Protein AF-K1TPD3-F1 (afdb_monomer_lite)

Sequence (96 aa):
MTYTFLIQNLGNTAADAATGVVITDTFNPVLENLTVNFNGTAWAEGTNYTYDTTTGLFTGTAGGITVPAATYTQDPVTGAWGINPGVSTLMISGTV

Radius of gyration: 16.5 Å; chains: 1; bounding box: 47×19×42 Å

Foldseek 3Di:
DKDKDKDWAQAQAKCALVVFDKDKDADVVAFADKWKDKQNHTDDDPGQWHADSVGRIIIGGTRSDIWHAWDWDADPPPRDIDIGITIMMMMMDGHD

Structure (mmCIF, N/CA/C/O backbone):
data_AF-K1TPD3-F1
#
_entry.id   AF-K1TPD3-F1
#
loop_
_atom_site.group_PDB
_atom_site.id
_atom_site.type_symbol
_atom_site.label_atom_id
_atom_site.label_alt_id
_atom_site.label_comp_id
_atom_site.label_asym_id
_atom_site.label_entity_id
_atom_site.label_seq_id
_atom_site.pdbx_PDB_ins_code
_atom_site.Cartn_x
_atom_site.Cartn_y
_atom_site.Cartn_z
_atom_site.occupancy
_atom_site.B_iso_or_equiv
_atom_site.auth_seq_id
_atom_site.auth_comp_id
_atom_site.auth_asym_id
_atom_site.auth_atom_id
_atom_site.pdbx_PDB_model_num
ATOM 1 N N . MET A 1 1 ? 0.622 1.907 18.024 1.00 94.38 1 MET A N 1
ATOM 2 C CA . MET A 1 1 ? 1.329 0.893 17.221 1.00 94.38 1 MET A CA 1
ATOM 3 C C . MET A 1 1 ? 1.279 1.310 15.764 1.00 94.38 1 MET A C 1
ATOM 5 O O . MET A 1 1 ? 0.288 1.911 15.368 1.00 94.38 1 MET A O 1
ATOM 9 N N . THR A 1 2 ? 2.320 1.005 14.993 1.00 96.00 2 THR A N 1
ATOM 10 C CA . THR A 1 2 ? 2.375 1.302 13.557 1.00 96.00 2 THR A CA 1
ATOM 11 C C . THR A 1 2 ? 2.911 0.088 12.813 1.00 96.00 2 THR A C 1
ATOM 13 O O . THR A 1 2 ? 3.966 -0.435 13.164 1.00 96.00 2 THR A O 1
ATOM 16 N N . TYR A 1 3 ? 2.181 -0.329 11.786 1.00 96.19 3 TYR A N 1
ATOM 17 C CA . TYR A 1 3 ? 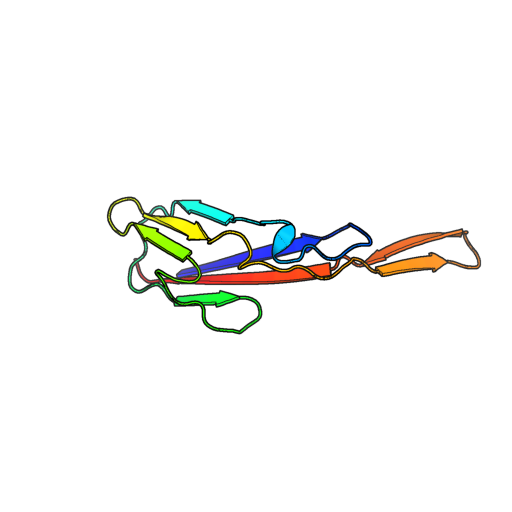2.517 -1.405 10.867 1.00 96.19 3 TYR A CA 1
ATOM 18 C C . TYR A 1 3 ? 2.862 -0.795 9.513 1.00 96.19 3 TYR A C 1
ATOM 20 O O . TYR A 1 3 ? 2.102 0.015 8.982 1.00 96.19 3 TYR A O 1
ATOM 28 N N . THR A 1 4 ? 4.005 -1.189 8.955 1.00 97.25 4 THR A N 1
ATOM 29 C CA . THR A 1 4 ? 4.471 -0.715 7.649 1.00 97.25 4 THR A CA 1
ATOM 30 C C . THR A 1 4 ? 4.584 -1.896 6.703 1.00 97.25 4 THR A C 1
ATOM 32 O O . THR A 1 4 ? 5.426 -2.772 6.890 1.00 97.25 4 THR A O 1
ATOM 35 N N . PHE A 1 5 ? 3.768 -1.886 5.657 1.00 97.50 5 PHE A N 1
ATOM 36 C CA . PHE A 1 5 ? 3.835 -2.836 4.560 1.00 97.50 5 PHE A CA 1
ATOM 37 C C . PHE A 1 5 ? 4.673 -2.225 3.443 1.00 97.50 5 PHE A C 1
ATOM 39 O O . PHE A 1 5 ? 4.313 -1.193 2.869 1.00 97.50 5 PHE A O 1
ATOM 46 N N . LEU A 1 6 ? 5.800 -2.866 3.142 1.00 98.00 6 LEU A N 1
ATOM 47 C CA . LEU A 1 6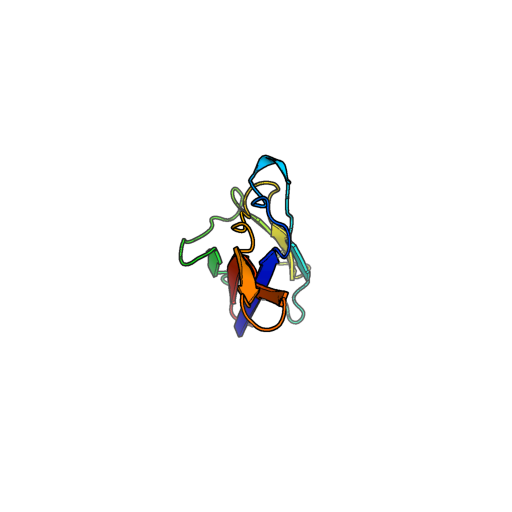 ? 6.607 -2.565 1.969 1.00 98.00 6 LEU A CA 1
ATOM 48 C C . LEU A 1 6 ? 6.152 -3.471 0.826 1.00 98.00 6 LEU A C 1
ATOM 50 O O . LEU A 1 6 ? 6.261 -4.691 0.919 1.00 98.00 6 LEU A O 1
ATOM 54 N N . ILE A 1 7 ? 5.656 -2.874 -0.250 1.00 97.88 7 ILE A N 1
ATOM 55 C CA . ILE A 1 7 ? 5.120 -3.600 -1.398 1.00 97.88 7 ILE A CA 1
ATOM 56 C C . ILE A 1 7 ? 6.102 -3.419 -2.547 1.00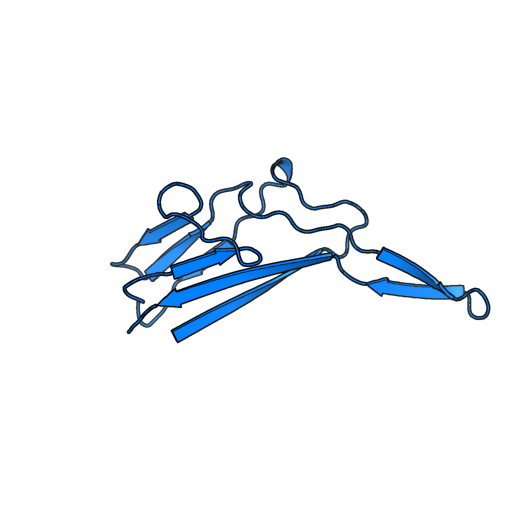 97.88 7 ILE A C 1
ATOM 58 O O . ILE A 1 7 ? 6.373 -2.289 -2.959 1.00 97.88 7 ILE A O 1
ATOM 62 N N . GLN A 1 8 ? 6.651 -4.526 -3.046 1.00 98.06 8 GLN A N 1
ATOM 63 C CA . GLN A 1 8 ? 7.653 -4.515 -4.107 1.00 98.06 8 GLN A CA 1
ATOM 64 C C . GLN A 1 8 ? 7.103 -5.153 -5.377 1.00 98.06 8 GLN A C 1
ATOM 66 O O . GLN A 1 8 ? 6.600 -6.274 -5.356 1.00 98.06 8 GLN A O 1
ATOM 71 N N . ASN A 1 9 ? 7.252 -4.450 -6.493 1.00 98.00 9 ASN A N 1
ATOM 72 C CA . ASN A 1 9 ? 6.993 -4.975 -7.821 1.00 98.00 9 ASN A CA 1
ATOM 73 C C . ASN A 1 9 ? 8.328 -5.249 -8.512 1.00 98.00 9 ASN A C 1
ATOM 75 O O . ASN A 1 9 ? 9.110 -4.330 -8.762 1.00 98.00 9 ASN A O 1
ATOM 79 N N . LEU A 1 10 ? 8.581 -6.522 -8.806 1.00 97.44 10 LEU A N 1
ATOM 80 C CA . LEU A 1 10 ? 9.767 -6.972 -9.531 1.00 97.44 10 LEU A CA 1
ATOM 81 C C . LEU A 1 10 ? 9.520 -7.103 -11.038 1.00 97.44 10 LEU A C 1
ATOM 83 O O . LEU A 1 10 ? 10.426 -7.539 -11.739 1.00 97.44 10 LEU A O 1
ATOM 87 N N . GLY A 1 11 ? 8.317 -6.791 -11.527 1.00 96.81 11 GLY A N 1
ATOM 88 C CA . GLY A 1 11 ? 7.962 -6.814 -12.942 1.00 96.81 11 GLY A CA 1
ATOM 89 C C . GLY A 1 11 ? 8.294 -5.503 -13.656 1.00 96.81 11 GLY A C 1
ATOM 90 O O . GLY A 1 11 ? 8.331 -4.431 -13.056 1.00 96.81 11 GLY A O 1
ATOM 91 N N . ASN A 1 12 ? 8.486 -5.581 -14.972 1.00 96.44 12 ASN A N 1
ATOM 92 C CA . ASN A 1 12 ? 8.776 -4.427 -15.833 1.00 96.44 12 ASN A CA 1
ATOM 93 C C . ASN A 1 12 ? 7.546 -3.570 -16.176 1.00 96.44 12 ASN A C 1
ATOM 95 O O . ASN A 1 12 ? 7.672 -2.558 -16.859 1.00 96.44 12 ASN A O 1
ATOM 99 N N . THR A 1 13 ? 6.367 -3.978 -15.716 1.00 97.75 13 THR A N 1
ATOM 100 C CA . THR A 1 13 ? 5.105 -3.255 -15.872 1.00 97.75 13 THR A CA 1
ATOM 101 C C . THR A 1 13 ? 4.612 -2.863 -14.487 1.00 97.75 13 THR A C 1
ATOM 103 O O . THR A 1 13 ? 4.755 -3.641 -13.543 1.00 97.75 13 THR A O 1
ATOM 106 N N . ALA A 1 14 ? 4.075 -1.652 -14.344 1.00 98.25 14 ALA A N 1
ATOM 107 C CA . ALA A 1 14 ? 3.517 -1.203 -13.076 1.00 98.25 14 ALA A CA 1
ATOM 108 C C . ALA A 1 14 ? 2.296 -2.054 -12.695 1.00 98.25 14 ALA A C 1
ATOM 110 O O . ALA A 1 14 ? 1.501 -2.415 -13.561 1.00 98.25 14 ALA A O 1
ATOM 111 N N . ALA A 1 15 ? 2.135 -2.332 -11.403 1.00 98.06 15 ALA A N 1
ATOM 112 C CA . ALA A 1 15 ? 0.868 -2.810 -10.871 1.00 98.06 15 ALA A CA 1
ATOM 113 C C . ALA A 1 15 ? -0.040 -1.588 -10.716 1.00 98.06 15 ALA A C 1
ATOM 115 O O . ALA A 1 15 ? 0.159 -0.772 -9.818 1.00 98.06 15 ALA A O 1
ATOM 116 N N . ASP A 1 16 ? -0.974 -1.415 -11.637 1.00 97.81 16 ASP A N 1
ATOM 117 C CA . ASP A 1 16 ? -1.919 -0.303 -11.648 1.00 97.81 16 ASP A CA 1
ATOM 118 C C . ASP A 1 16 ? -3.249 -0.680 -10.973 1.00 97.81 16 ASP A C 1
ATOM 120 O O . ASP A 1 16 ? -3.418 -1.776 -10.434 1.00 97.81 16 ASP A O 1
ATOM 124 N N . ALA A 1 17 ? -4.225 0.231 -11.009 1.00 96.69 17 ALA A N 1
ATOM 125 C CA . ALA A 1 17 ? -5.528 -0.014 -10.402 1.00 96.69 17 ALA A CA 1
ATOM 126 C C . ALA A 1 17 ? -6.252 -1.238 -11.004 1.00 96.69 17 ALA A C 1
ATOM 128 O O . ALA A 1 17 ? -6.962 -1.943 -10.287 1.00 96.69 17 ALA A O 1
ATOM 129 N N . ALA A 1 18 ? -6.048 -1.526 -12.296 1.00 96.94 18 ALA A N 1
ATOM 130 C CA . ALA A 1 18 ? -6.666 -2.662 -12.978 1.00 96.94 18 ALA A CA 1
ATOM 131 C C . ALA A 1 18 ? -6.065 -4.009 -12.547 1.00 96.94 18 ALA A C 1
ATOM 133 O O . ALA A 1 18 ? -6.740 -5.034 -12.621 1.00 96.94 18 ALA A O 1
ATOM 134 N N . THR A 1 19 ? -4.827 -4.002 -12.043 1.00 96.31 19 THR A N 1
ATOM 135 C CA . THR A 1 19 ? -4.182 -5.184 -11.452 1.00 96.31 19 THR A CA 1
ATOM 136 C C . THR A 1 19 ? -4.919 -5.665 -10.196 1.00 96.31 19 THR A C 1
ATOM 138 O O . THR A 1 19 ? -4.866 -6.848 -9.866 1.00 96.31 19 THR A O 1
ATOM 141 N N . GLY A 1 20 ? -5.635 -4.771 -9.502 1.00 95.88 20 GLY A N 1
ATOM 142 C CA . GLY A 1 20 ? -6.521 -5.151 -8.401 1.00 95.88 20 GLY A CA 1
ATOM 143 C C . GLY A 1 20 ? -5.789 -5.663 -7.158 1.00 95.88 20 GLY A C 1
ATOM 144 O O . GLY A 1 20 ? -6.289 -6.561 -6.487 1.00 95.88 20 GLY A O 1
ATOM 145 N N . VAL A 1 21 ? -4.610 -5.111 -6.842 1.00 96.25 21 VAL A N 1
ATOM 146 C CA . VAL A 1 21 ? -3.847 -5.490 -5.640 1.00 96.25 21 VAL A CA 1
ATOM 147 C C . VAL A 1 21 ? -4.662 -5.182 -4.378 1.00 96.25 21 VAL A C 1
ATOM 149 O O . VAL A 1 21 ? -5.162 -4.068 -4.213 1.00 96.25 21 VAL A O 1
ATOM 152 N N . VAL A 1 22 ? -4.767 -6.167 -3.483 1.00 96.56 22 VAL A N 1
ATOM 153 C CA . VAL A 1 22 ? -5.482 -6.084 -2.202 1.00 96.56 22 VAL A CA 1
ATOM 154 C C . VAL A 1 22 ? -4.567 -6.566 -1.081 1.00 96.56 22 VAL A C 1
ATOM 156 O O . VAL A 1 22 ? -3.878 -7.573 -1.227 1.00 96.56 22 VAL A O 1
ATOM 159 N N . ILE A 1 23 ? -4.584 -5.850 0.045 1.00 96.50 23 ILE A N 1
ATOM 160 C CA . ILE A 1 23 ? -3.962 -6.279 1.301 1.00 96.50 23 ILE A CA 1
ATOM 161 C C . ILE A 1 23 ? -5.067 -6.539 2.319 1.00 96.50 23 ILE A C 1
ATOM 163 O O . ILE A 1 23 ? -5.936 -5.693 2.528 1.00 96.50 23 ILE A O 1
ATOM 167 N N . THR A 1 24 ? -4.993 -7.698 2.961 1.00 97.31 24 THR A N 1
ATOM 168 C CA . THR A 1 24 ? -5.824 -8.093 4.099 1.00 97.31 24 THR A CA 1
ATOM 169 C C . THR A 1 24 ? -4.926 -8.515 5.246 1.00 97.31 24 THR A C 1
ATOM 171 O O . THR A 1 24 ? -3.991 -9.285 5.025 1.00 97.31 24 THR A O 1
ATOM 174 N N . ASP A 1 25 ? -5.222 -8.040 6.449 1.00 97.31 25 ASP A N 1
ATOM 175 C CA . ASP A 1 25 ? -4.519 -8.425 7.673 1.00 97.31 25 ASP A CA 1
ATOM 176 C C . ASP A 1 25 ? -5.485 -8.382 8.865 1.00 97.31 25 ASP A C 1
ATOM 178 O O . ASP A 1 25 ? -6.477 -7.656 8.829 1.00 97.31 25 ASP A O 1
ATOM 182 N N . THR A 1 26 ? -5.202 -9.146 9.917 1.00 97.62 26 THR A N 1
ATOM 183 C CA . THR A 1 26 ? -6.003 -9.183 11.145 1.00 97.62 26 THR A CA 1
ATOM 184 C C . THR A 1 26 ? -5.127 -8.818 12.336 1.00 97.62 26 THR A C 1
ATOM 186 O O . THR A 1 26 ? -4.263 -9.594 12.748 1.00 97.62 26 THR A O 1
ATOM 189 N N . PHE A 1 27 ? -5.367 -7.650 12.930 1.00 97.19 27 PHE A N 1
ATOM 190 C CA . PHE A 1 27 ? -4.598 -7.180 14.078 1.00 97.19 27 PHE A CA 1
ATOM 191 C C . PHE A 1 27 ? -5.048 -7.857 15.376 1.00 97.19 27 PHE A C 1
ATOM 193 O O . PHE A 1 27 ? -6.225 -7.848 15.732 1.00 97.19 27 PHE A O 1
ATOM 200 N N . ASN A 1 28 ? -4.082 -8.423 16.103 1.00 95.12 28 ASN A N 1
ATOM 201 C CA . ASN A 1 28 ? -4.267 -8.965 17.444 1.00 95.12 28 ASN A CA 1
ATOM 202 C C . ASN A 1 28 ? -3.072 -8.553 18.334 1.00 95.12 28 ASN A C 1
ATOM 204 O O . ASN A 1 28 ? -1.958 -9.027 18.091 1.00 95.12 28 ASN A O 1
ATOM 208 N N . PRO A 1 29 ? -3.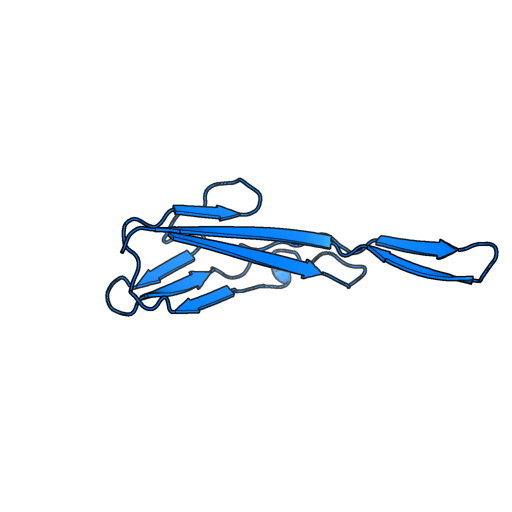258 -7.679 19.341 1.00 94.81 29 PRO A N 1
ATOM 209 C CA . PRO A 1 29 ? -4.534 -7.116 19.792 1.00 94.81 29 PRO A CA 1
ATOM 210 C C . PRO A 1 29 ? -5.206 -6.223 18.739 1.00 94.81 29 PRO A C 1
ATOM 212 O O . PRO A 1 29 ? -4.532 -5.654 17.878 1.00 94.81 29 PRO A O 1
ATOM 215 N N . VAL A 1 30 ? -6.537 -6.134 18.817 1.00 97.81 30 VAL A N 1
ATOM 216 C CA . VAL A 1 30 ? -7.341 -5.262 17.951 1.00 97.81 30 VAL A CA 1
ATOM 217 C C . VAL A 1 30 ? -6.915 -3.814 18.179 1.00 97.81 30 VAL A C 1
ATOM 219 O O . VAL A 1 30 ? -6.748 -3.384 19.319 1.00 97.81 30 VAL A O 1
ATOM 222 N N . LEU A 1 31 ? -6.702 -3.082 17.087 1.00 97.50 31 LEU A N 1
ATOM 223 C CA . LEU A 1 31 ? -6.336 -1.670 17.126 1.00 97.50 31 LEU A CA 1
ATOM 224 C C . LEU A 1 31 ? -7.578 -0.773 17.115 1.00 97.50 31 LEU A C 1
ATOM 226 O O . LEU A 1 31 ? -8.559 -1.081 16.445 1.00 97.50 31 LEU A O 1
ATOM 230 N N . GLU A 1 32 ? -7.470 0.378 17.765 1.00 97.31 32 GLU A N 1
ATOM 231 C CA . GLU A 1 32 ? -8.437 1.477 17.779 1.00 97.31 32 GLU A CA 1
ATOM 232 C C . GLU A 1 32 ? -7.858 2.725 17.094 1.00 97.31 32 GLU A C 1
ATOM 234 O O . GLU A 1 32 ? -6.638 2.871 16.969 1.00 97.31 32 GLU A O 1
ATOM 239 N N . ASN A 1 33 ? -8.723 3.663 16.690 1.00 96.31 33 ASN A N 1
ATOM 240 C CA . ASN A 1 33 ? -8.335 4.958 16.103 1.00 96.31 33 ASN A CA 1
ATOM 241 C C . ASN A 1 33 ? -7.384 4.832 14.894 1.00 96.31 33 ASN A C 1
ATOM 243 O O . ASN A 1 33 ? -6.310 5.445 14.864 1.00 96.31 33 ASN A O 1
ATOM 247 N N . LEU A 1 34 ? -7.764 4.015 13.903 1.00 97.62 34 LEU A N 1
ATOM 248 C CA . LEU A 1 34 ? -6.898 3.741 12.760 1.00 97.62 34 LEU A CA 1
ATOM 249 C C . LEU A 1 34 ? -6.595 4.995 11.937 1.00 97.62 34 LEU A C 1
ATOM 251 O O . LEU A 1 34 ? -7.469 5.774 11.564 1.00 97.62 34 LEU A O 1
ATOM 255 N N . THR A 1 35 ? -5.322 5.141 11.588 1.00 98.25 35 THR A N 1
ATOM 256 C CA . THR A 1 35 ? -4.838 6.088 10.584 1.00 98.25 35 THR A CA 1
ATOM 257 C C . THR A 1 35 ? -4.050 5.331 9.532 1.00 98.25 35 THR A C 1
ATOM 259 O O . THR A 1 35 ? -3.069 4.654 9.840 1.00 98.25 35 THR A O 1
ATOM 262 N N . VAL A 1 36 ? -4.473 5.457 8.275 1.00 98.69 36 VAL A N 1
ATOM 263 C CA . VAL A 1 36 ? -3.910 4.703 7.152 1.00 98.69 36 VAL A CA 1
ATOM 264 C C . VAL A 1 36 ? -3.338 5.670 6.132 1.00 98.69 36 VAL A C 1
ATOM 266 O O . VAL A 1 36 ? -3.986 6.649 5.770 1.00 98.69 36 VAL A O 1
ATOM 269 N N . ASN A 1 37 ? -2.113 5.415 5.681 1.00 98.56 37 ASN A N 1
ATOM 270 C CA . ASN A 1 37 ? -1.433 6.229 4.682 1.00 98.56 37 ASN A CA 1
ATOM 271 C C . ASN A 1 37 ? -0.798 5.342 3.617 1.00 98.56 37 ASN A C 1
ATOM 273 O O . ASN A 1 37 ? 0.002 4.465 3.936 1.00 98.56 37 ASN A O 1
ATOM 277 N N . PHE A 1 38 ? -1.098 5.618 2.354 1.00 98.62 38 PHE A N 1
ATOM 278 C CA . PHE A 1 38 ? -0.464 4.979 1.211 1.00 98.62 38 PHE A CA 1
ATOM 279 C C . PHE A 1 38 ? 0.449 5.971 0.503 1.00 98.62 38 PHE A C 1
ATOM 281 O O . PHE A 1 38 ? -0.006 7.029 0.069 1.00 98.62 38 PHE A O 1
ATOM 288 N N . ASN A 1 39 ? 1.745 5.662 0.418 1.00 98.19 39 ASN A N 1
ATOM 289 C CA . ASN A 1 39 ? 2.767 6.555 -0.142 1.00 98.19 39 ASN A CA 1
ATOM 290 C C . ASN A 1 39 ? 2.676 7.997 0.410 1.00 98.19 39 ASN A C 1
ATOM 292 O O . ASN A 1 39 ? 2.801 8.975 -0.324 1.00 98.19 39 ASN A O 1
ATOM 296 N N . GLY A 1 40 ? 2.406 8.131 1.714 1.00 97.75 40 GLY A N 1
ATOM 297 C CA . GLY A 1 40 ? 2.258 9.424 2.395 1.00 97.75 40 GLY A CA 1
ATOM 298 C C . GLY A 1 40 ? 0.917 10.138 2.179 1.00 97.75 40 GLY A C 1
ATOM 299 O O . GLY A 1 40 ? 0.723 11.219 2.725 1.00 97.75 40 GLY A O 1
ATOM 300 N N . THR A 1 41 ? -0.013 9.549 1.424 1.00 98.38 41 THR A N 1
ATOM 301 C CA . THR A 1 41 ? -1.375 10.069 1.243 1.00 98.38 41 THR A CA 1
ATOM 302 C C . THR A 1 41 ? -2.340 9.356 2.179 1.00 98.38 41 THR A C 1
ATOM 304 O O . THR A 1 41 ? -2.394 8.126 2.189 1.00 98.38 41 THR A O 1
ATOM 307 N N . ALA A 1 42 ? -3.122 10.119 2.942 1.00 98.50 42 ALA A N 1
ATOM 308 C CA . ALA A 1 42 ? -4.120 9.558 3.842 1.00 98.50 42 ALA A CA 1
ATOM 309 C C . ALA A 1 42 ? -5.195 8.779 3.068 1.00 98.50 42 ALA A C 1
ATOM 311 O O . ALA A 1 42 ? -5.729 9.251 2.064 1.00 98.50 42 ALA A O 1
ATOM 312 N N . TRP A 1 43 ? -5.517 7.590 3.562 1.00 98.44 43 TRP A N 1
ATOM 313 C CA . TRP A 1 43 ? -6.610 6.756 3.082 1.00 98.44 43 TRP A CA 1
ATOM 314 C C . TRP A 1 43 ? -7.829 6.890 3.987 1.00 98.44 43 TRP A C 1
ATOM 316 O O . TRP A 1 43 ? -7.705 6.955 5.210 1.00 98.44 43 TRP A O 1
ATOM 326 N N . ALA A 1 44 ? -9.008 6.886 3.372 1.00 98.31 44 ALA A N 1
ATOM 327 C CA . ALA A 1 44 ? -10.287 6.965 4.057 1.00 98.31 44 ALA A CA 1
ATOM 328 C C . ALA A 1 44 ? -10.942 5.583 4.162 1.00 98.31 44 ALA A C 1
ATOM 330 O O . ALA A 1 44 ? -11.043 4.848 3.172 1.00 98.31 44 ALA A O 1
ATOM 331 N N . GLU A 1 45 ? -11.427 5.252 5.357 1.00 98.19 45 GLU A N 1
ATOM 332 C CA . GLU A 1 45 ? -12.258 4.071 5.575 1.00 98.19 45 GLU A CA 1
ATOM 333 C C . GLU A 1 45 ? -13.578 4.177 4.788 1.00 98.19 45 GLU A C 1
ATOM 335 O O . GLU A 1 45 ? -14.103 5.267 4.557 1.00 98.19 45 GLU A O 1
ATOM 340 N N . GLY A 1 46 ? -14.088 3.047 4.300 1.00 97.31 46 GLY A N 1
ATOM 341 C CA . GLY A 1 46 ? -15.258 2.954 3.425 1.00 97.31 46 GLY A CA 1
ATOM 342 C C . GLY A 1 46 ? -14.985 3.323 1.963 1.00 97.31 46 GLY A C 1
ATOM 343 O O . GLY A 1 46 ? -15.807 3.031 1.099 1.00 97.31 46 GLY A O 1
ATOM 344 N N . THR A 1 47 ? -13.830 3.929 1.666 1.00 97.56 47 THR A N 1
ATOM 345 C CA . THR A 1 47 ? -13.386 4.229 0.294 1.00 97.56 47 THR A CA 1
ATOM 346 C C . THR A 1 47 ? -12.184 3.369 -0.084 1.00 97.56 47 THR A C 1
ATOM 348 O O . THR A 1 47 ? -12.248 2.564 -1.013 1.00 97.56 47 THR A O 1
ATOM 351 N N . ASN A 1 48 ? -11.079 3.517 0.647 1.00 98.50 48 ASN A N 1
ATOM 352 C CA . ASN A 1 48 ? -9.814 2.852 0.337 1.00 98.50 48 ASN A CA 1
ATOM 353 C C . ASN A 1 48 ? -9.635 1.525 1.079 1.00 98.50 48 ASN A C 1
ATOM 355 O O . ASN A 1 48 ? -8.858 0.683 0.634 1.00 98.50 48 ASN A O 1
ATOM 359 N N . TYR A 1 49 ? -10.312 1.356 2.212 1.00 98.62 49 TYR A N 1
ATOM 360 C CA . TYR A 1 49 ? -10.270 0.145 3.023 1.00 98.62 49 TYR A CA 1
ATOM 361 C C . TYR A 1 49 ? -11.511 0.040 3.914 1.00 98.62 49 TYR A C 1
ATOM 363 O O . TYR A 1 49 ? -12.241 1.015 4.085 1.00 98.62 49 TYR A O 1
ATOM 371 N N . THR A 1 50 ? -11.716 -1.122 4.523 1.00 98.62 50 THR A N 1
ATOM 372 C CA . THR A 1 50 ? -12.650 -1.348 5.634 1.00 98.62 50 THR A CA 1
ATOM 373 C C . THR A 1 50 ? -11.900 -1.920 6.827 1.00 98.62 50 THR A C 1
ATOM 375 O O . THR A 1 50 ? -10.951 -2.689 6.634 1.00 98.62 50 THR A O 1
ATOM 378 N N . TYR A 1 51 ? -12.336 -1.593 8.042 1.00 98.62 51 TYR A N 1
ATOM 379 C CA . TYR A 1 51 ? -11.788 -2.175 9.256 1.00 98.62 51 TYR A CA 1
ATOM 380 C C . TYR A 1 51 ? -12.892 -2.639 10.214 1.00 98.62 51 TYR A C 1
ATOM 382 O O . TYR A 1 51 ? -13.798 -1.890 10.562 1.00 98.62 51 TYR A O 1
ATOM 390 N N . ASP A 1 52 ? -12.822 -3.896 10.645 1.00 98.38 52 ASP A N 1
ATOM 391 C CA . ASP A 1 52 ? -13.723 -4.438 11.662 1.00 98.38 52 ASP A CA 1
ATOM 392 C C . ASP A 1 52 ? -13.074 -4.293 13.046 1.00 98.38 52 ASP A C 1
ATOM 394 O O . ASP A 1 52 ? -12.134 -5.016 13.375 1.00 98.38 52 ASP A O 1
ATOM 398 N N . THR A 1 53 ? -13.578 -3.373 13.873 1.00 96.81 53 THR A N 1
ATOM 399 C CA . THR A 1 53 ? -13.088 -3.138 15.247 1.00 96.81 53 THR A CA 1
ATOM 400 C C . THR A 1 53 ? -13.499 -4.227 16.241 1.00 96.81 53 THR A C 1
ATOM 402 O O . THR A 1 53 ? -13.043 -4.226 17.378 1.00 96.81 53 THR A O 1
ATOM 405 N N . THR A 1 54 ? -14.344 -5.181 15.850 1.00 97.31 54 THR A N 1
ATOM 406 C CA . THR A 1 54 ? -14.672 -6.349 16.679 1.00 97.31 54 THR A CA 1
ATOM 407 C C . THR A 1 54 ? -13.663 -7.471 16.454 1.00 97.31 54 THR A C 1
ATOM 409 O O . THR A 1 54 ? -13.257 -8.138 17.405 1.00 97.31 54 THR A O 1
ATOM 412 N N . THR A 1 55 ? -13.246 -7.692 15.203 1.00 98.06 55 THR A N 1
ATOM 413 C CA . THR A 1 55 ? -12.335 -8.794 14.845 1.00 98.06 55 THR A CA 1
ATOM 414 C C . THR A 1 55 ? -10.895 -8.359 14.586 1.00 98.06 55 THR A C 1
ATOM 416 O O . THR A 1 55 ? -10.019 -9.216 14.490 1.00 98.06 55 THR A O 1
ATOM 419 N N . GLY A 1 56 ? -10.642 -7.061 14.417 1.00 98.12 56 GLY A N 1
ATOM 420 C CA . GLY A 1 56 ? -9.360 -6.507 13.981 1.00 98.12 56 GLY A CA 1
ATOM 421 C C . GLY A 1 56 ? -9.055 -6.711 12.495 1.00 98.12 56 GLY A C 1
ATOM 422 O O . GLY A 1 56 ? -7.896 -6.593 12.103 1.00 98.12 56 GLY A O 1
ATOM 423 N N . LEU A 1 57 ? -10.047 -7.048 11.662 1.00 98.56 57 LEU A N 1
ATOM 424 C CA . LEU A 1 57 ? -9.827 -7.350 10.242 1.00 98.56 57 LEU A CA 1
ATOM 425 C C . LEU A 1 57 ? -9.732 -6.063 9.418 1.00 98.56 57 LEU A C 1
ATOM 427 O O . LEU A 1 57 ? -10.715 -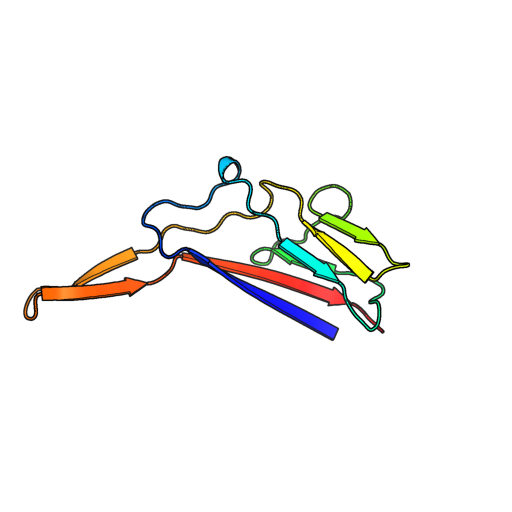5.344 9.267 1.00 98.56 57 LEU A O 1
ATOM 431 N N . PHE A 1 58 ? -8.572 -5.819 8.819 1.00 98.62 58 PHE A N 1
ATOM 432 C CA . PHE A 1 58 ? -8.337 -4.788 7.816 1.00 98.62 58 PHE A CA 1
ATOM 433 C C . PHE A 1 58 ? -8.426 -5.382 6.409 1.00 98.62 58 PHE A C 1
ATOM 435 O O . PHE A 1 58 ? -7.815 -6.410 6.119 1.00 98.62 58 PHE A O 1
ATOM 442 N N . THR A 1 59 ? -9.149 -4.716 5.511 1.00 98.50 59 THR A N 1
ATOM 443 C CA . THR A 1 59 ? -9.235 -5.090 4.091 1.00 98.50 59 THR A CA 1
ATOM 444 C C . THR A 1 59 ? -9.099 -3.853 3.215 1.00 98.50 59 THR A C 1
ATOM 446 O O . THR A 1 59 ? -9.928 -2.952 3.289 1.00 98.50 59 THR A O 1
ATOM 449 N N . GLY A 1 60 ? -8.072 -3.805 2.366 1.00 97.94 60 GLY A N 1
ATOM 450 C CA . GLY A 1 60 ? -7.934 -2.777 1.335 1.00 97.94 60 GLY A CA 1
ATOM 451 C C . GLY A 1 60 ? -8.905 -2.987 0.169 1.00 97.94 60 GLY A C 1
ATOM 452 O O . GLY A 1 60 ? -9.215 -4.116 -0.206 1.00 97.94 60 GLY A O 1
ATOM 453 N N . THR A 1 61 ? -9.356 -1.899 -0.448 1.00 97.50 61 THR A N 1
ATOM 454 C CA . THR A 1 61 ? -10.189 -1.945 -1.654 1.00 97.50 61 THR A CA 1
ATOM 455 C C . THR A 1 61 ? -9.323 -2.224 -2.885 1.00 97.50 61 THR A C 1
ATOM 457 O O . THR A 1 61 ? -8.269 -1.607 -3.072 1.00 97.50 61 THR A O 1
ATOM 460 N N . ALA A 1 62 ? -9.781 -3.122 -3.763 1.00 96.75 62 ALA A N 1
ATOM 461 C CA . ALA A 1 62 ? -9.105 -3.405 -5.027 1.00 96.75 62 ALA A CA 1
ATOM 462 C C . ALA A 1 62 ? -8.917 -2.127 -5.861 1.00 96.75 62 ALA A C 1
ATOM 464 O O . ALA A 1 62 ? -9.817 -1.295 -5.975 1.00 96.75 62 ALA A O 1
ATOM 465 N N . GLY A 1 63 ? -7.725 -1.976 -6.436 1.00 94.75 63 GLY A N 1
ATOM 466 C CA . GLY A 1 63 ? -7.353 -0.809 -7.236 1.00 94.75 63 GLY A CA 1
ATOM 467 C C . GLY A 1 63 ? -6.903 0.413 -6.428 1.00 94.75 63 GLY A C 1
ATOM 468 O O . GLY A 1 63 ? -6.467 1.395 -7.023 1.00 94.75 63 GLY A O 1
ATOM 469 N N . GLY A 1 64 ? -6.943 0.353 -5.091 1.00 94.50 64 GLY A N 1
ATOM 470 C CA . GLY A 1 64 ? -6.372 1.391 -4.227 1.00 94.50 64 GLY A CA 1
ATOM 471 C C . GLY A 1 64 ? -4.839 1.377 -4.177 1.00 94.50 64 GLY A C 1
ATOM 472 O O . GLY A 1 64 ? -4.223 2.419 -3.968 1.00 94.50 64 GLY A O 1
ATOM 473 N N . ILE A 1 65 ? -4.215 0.213 -4.390 1.00 97.94 65 ILE A N 1
ATOM 474 C CA . ILE A 1 65 ? -2.758 0.037 -4.372 1.00 97.94 65 ILE A CA 1
ATOM 475 C C . ILE A 1 65 ? -2.218 0.066 -5.799 1.00 97.94 65 ILE A C 1
ATOM 477 O O . ILE A 1 65 ? -2.579 -0.776 -6.618 1.00 97.94 65 ILE A O 1
ATOM 481 N N . THR A 1 66 ? -1.278 0.976 -6.055 1.00 98.12 66 THR A N 1
ATOM 482 C CA . THR A 1 66 ? -0.477 0.996 -7.284 1.00 98.12 66 THR A CA 1
ATOM 483 C C . THR A 1 66 ? 1.006 0.917 -6.962 1.00 98.12 66 THR A C 1
ATOM 485 O O . THR A 1 66 ? 1.481 1.684 -6.130 1.00 98.12 66 THR A O 1
ATOM 488 N N . VAL A 1 67 ? 1.759 0.058 -7.642 1.00 98.56 67 VAL A N 1
ATOM 489 C CA . VAL A 1 67 ? 3.202 -0.101 -7.425 1.00 98.56 67 VAL A CA 1
ATOM 490 C C . VAL A 1 67 ? 3.937 0.154 -8.742 1.00 98.56 67 VAL A C 1
ATOM 492 O O . VAL A 1 67 ? 3.602 -0.484 -9.744 1.00 98.56 67 VAL A O 1
ATOM 495 N N . PRO A 1 68 ? 4.938 1.055 -8.781 1.00 98.56 68 PRO A N 1
ATOM 496 C CA . PRO A 1 68 ? 5.711 1.323 -9.992 1.00 98.56 68 PRO A CA 1
ATOM 497 C C . PRO A 1 68 ? 6.337 0.057 -10.596 1.00 98.56 68 PRO A C 1
ATOM 499 O O . PRO A 1 68 ? 6.487 -0.956 -9.917 1.00 98.56 68 PRO A O 1
ATOM 502 N N . ALA A 1 69 ? 6.728 0.108 -11.868 1.00 98.50 69 ALA A N 1
ATOM 503 C CA . ALA A 1 69 ? 7.542 -0.944 -12.477 1.00 98.50 69 ALA A CA 1
ATOM 504 C C . ALA A 1 69 ? 8.948 -0.995 -11.854 1.00 98.50 69 ALA A C 1
ATOM 506 O O . ALA A 1 69 ? 9.474 0.027 -11.405 1.00 98.50 69 ALA A O 1
ATOM 507 N N . ALA A 1 70 ? 9.576 -2.168 -11.887 1.00 98.56 70 ALA A N 1
ATOM 508 C CA . ALA A 1 70 ? 11.003 -2.306 -11.635 1.00 98.56 70 ALA A CA 1
ATOM 509 C C . ALA A 1 70 ? 11.833 -1.688 -12.770 1.00 98.56 70 ALA A C 1
ATOM 511 O O . ALA A 1 70 ? 11.429 -1.694 -13.936 1.00 98.56 70 ALA A O 1
ATOM 512 N N . THR A 1 71 ? 13.031 -1.208 -12.435 1.00 98.00 71 THR A N 1
ATOM 513 C CA . THR A 1 71 ? 14.051 -0.832 -13.418 1.00 98.00 71 THR A CA 1
ATOM 514 C C . THR A 1 71 ? 15.120 -1.917 -13.515 1.00 98.00 71 THR A C 1
ATOM 516 O O . THR A 1 71 ? 15.473 -2.562 -12.525 1.00 98.00 71 THR A O 1
ATOM 519 N N . TYR A 1 72 ? 15.629 -2.126 -14.730 1.00 97.31 72 TYR A N 1
ATOM 520 C CA . TYR A 1 72 ? 16.619 -3.154 -15.039 1.00 97.31 72 TYR A CA 1
ATOM 521 C C . TYR A 1 72 ? 17.805 -2.508 -15.730 1.00 97.31 72 TYR A C 1
ATOM 523 O O . TYR A 1 72 ? 17.636 -1.798 -16.723 1.00 97.31 72 TYR A O 1
ATOM 531 N N . THR A 1 73 ? 18.998 -2.794 -15.227 1.00 96.94 73 THR A N 1
ATOM 532 C CA . THR A 1 73 ? 20.247 -2.276 -15.783 1.00 96.94 73 THR A CA 1
ATOM 533 C C . THR A 1 73 ? 21.189 -3.441 -16.014 1.00 96.94 73 THR A C 1
ATOM 535 O O . THR A 1 73 ? 21.443 -4.222 -15.096 1.00 96.94 73 THR A O 1
ATOM 538 N N . GLN A 1 74 ? 21.712 -3.554 -17.232 1.00 97.75 74 GLN A N 1
ATOM 539 C CA . GLN A 1 74 ? 22.763 -4.511 -17.541 1.00 97.75 74 GLN A CA 1
ATOM 540 C C . GLN A 1 74 ? 24.129 -3.849 -17.367 1.00 97.75 74 GLN A C 1
ATOM 542 O O . GLN A 1 74 ? 24.361 -2.750 -17.872 1.00 97.75 74 GLN A O 1
ATOM 547 N N . ASP A 1 75 ? 25.034 -4.523 -16.671 1.00 97.06 75 ASP A N 1
ATOM 548 C CA . ASP A 1 75 ? 26.442 -4.150 -16.622 1.00 97.06 75 ASP A CA 1
ATOM 549 C C . ASP A 1 75 ? 27.073 -4.370 -18.014 1.00 97.06 75 ASP A C 1
ATOM 551 O O . ASP A 1 75 ? 27.058 -5.498 -18.517 1.00 97.06 75 ASP A O 1
ATOM 555 N N . PRO A 1 76 ? 27.638 -3.329 -18.655 1.00 96.62 76 PRO A N 1
ATOM 556 C CA . PRO A 1 76 ? 28.177 -3.439 -20.009 1.00 96.62 76 PRO A CA 1
ATOM 557 C C . PRO A 1 7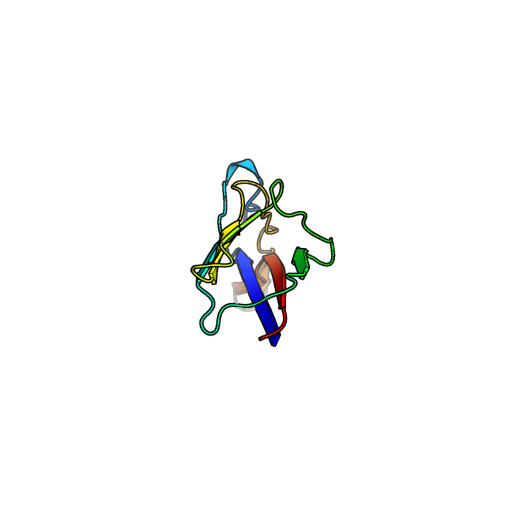6 ? 29.498 -4.224 -20.098 1.00 96.62 76 PRO A C 1
ATOM 559 O O . PRO A 1 76 ? 29.895 -4.606 -21.196 1.00 96.62 76 PRO A O 1
ATOM 562 N N . VAL A 1 77 ? 30.194 -4.454 -18.979 1.00 97.56 77 VAL A N 1
ATOM 563 C CA . VAL A 1 77 ? 31.472 -5.182 -18.913 1.00 97.56 77 VAL A CA 1
ATOM 564 C C . VAL A 1 77 ? 31.237 -6.653 -18.589 1.00 97.56 77 VAL A C 1
ATOM 566 O O . VAL A 1 77 ? 31.828 -7.528 -19.219 1.00 97.56 77 VAL A O 1
ATOM 569 N N . THR A 1 78 ? 30.383 -6.933 -17.602 1.00 97.31 78 THR A N 1
ATOM 570 C CA . THR A 1 78 ? 30.156 -8.301 -17.105 1.00 97.31 78 THR A CA 1
ATOM 571 C C . THR A 1 78 ? 28.920 -8.969 -17.705 1.00 97.31 78 THR A C 1
ATOM 573 O O . THR A 1 78 ? 28.791 -10.191 -17.642 1.00 97.31 78 THR A O 1
ATOM 576 N N . GLY A 1 79 ? 27.996 -8.191 -18.275 1.00 97.00 79 GLY A N 1
ATOM 577 C CA . GLY A 1 79 ? 26.706 -8.670 -18.771 1.00 97.00 79 GLY A CA 1
ATOM 578 C C . GLY A 1 79 ? 25.691 -9.010 -17.673 1.00 97.00 79 GLY A C 1
ATOM 579 O O . GLY A 1 79 ? 24.586 -9.450 -18.002 1.00 97.00 79 GLY A O 1
ATOM 580 N N . ALA A 1 80 ? 26.036 -8.818 -16.394 1.00 97.50 80 ALA A N 1
ATOM 581 C CA . ALA A 1 80 ? 25.159 -9.087 -15.260 1.00 97.50 80 ALA A CA 1
ATOM 582 C C . ALA A 1 80 ? 23.959 -8.128 -15.226 1.00 97.50 80 ALA A C 1
ATOM 584 O O . ALA A 1 80 ? 24.075 -6.959 -15.588 1.00 97.50 80 ALA A O 1
ATOM 585 N N . TRP A 1 81 ? 22.811 -8.614 -14.751 1.00 96.75 81 TRP A N 1
ATOM 586 C CA . TRP A 1 81 ? 21.594 -7.812 -14.615 1.00 96.75 81 TRP A CA 1
ATOM 587 C C . TRP A 1 81 ? 21.358 -7.399 -13.166 1.00 96.75 81 TRP A C 1
ATOM 589 O O . TRP A 1 81 ? 21.248 -8.244 -12.278 1.00 96.75 81 TRP A O 1
ATOM 599 N N . GLY A 1 82 ? 21.240 -6.092 -12.947 1.00 96.50 82 GLY A N 1
ATOM 600 C CA . GLY A 1 82 ? 20.718 -5.505 -11.721 1.00 96.50 82 GLY A CA 1
ATOM 601 C C . GLY A 1 82 ? 19.228 -5.206 -11.859 1.00 96.50 82 GLY A C 1
ATOM 602 O O . GLY A 1 82 ? 18.780 -4.721 -12.900 1.00 96.50 82 GLY A O 1
ATOM 603 N N . ILE A 1 83 ? 18.471 -5.477 -10.795 1.00 97.25 83 ILE A N 1
ATOM 604 C CA . ILE A 1 83 ? 17.042 -5.171 -10.694 1.00 97.25 83 ILE A CA 1
ATOM 605 C C . ILE A 1 83 ? 16.856 -4.214 -9.525 1.00 97.25 83 ILE A C 1
ATOM 607 O O . ILE A 1 83 ? 17.285 -4.510 -8.410 1.00 97.25 83 ILE A O 1
ATOM 611 N N . ASN A 1 84 ? 16.185 -3.095 -9.768 1.00 97.50 84 ASN A N 1
ATOM 612 C CA . ASN A 1 84 ? 15.694 -2.218 -8.718 1.00 97.50 84 ASN A CA 1
ATOM 613 C C . ASN A 1 84 ? 14.157 -2.269 -8.716 1.00 97.50 84 ASN A C 1
ATOM 615 O O . ASN A 1 84 ? 13.541 -1.768 -9.660 1.00 97.50 84 ASN A O 1
ATOM 619 N N . PRO A 1 85 ? 13.527 -2.897 -7.706 1.00 98.31 85 PRO A N 1
ATOM 620 C CA . PRO A 1 85 ? 12.077 -3.030 -7.652 1.00 98.31 85 PRO A CA 1
ATOM 621 C C . PRO A 1 85 ? 11.364 -1.678 -7.630 1.00 98.31 85 PRO A C 1
ATOM 623 O O . PRO A 1 85 ? 11.844 -0.716 -7.026 1.00 98.31 85 PRO A O 1
ATOM 626 N N . GLY A 1 86 ? 10.170 -1.628 -8.217 1.00 98.44 86 GLY A N 1
ATOM 627 C CA . GLY A 1 86 ? 9.222 -0.570 -7.897 1.00 98.44 86 GLY A CA 1
ATOM 628 C C . GLY A 1 86 ? 8.704 -0.772 -6.476 1.00 98.44 86 GLY A C 1
ATOM 629 O O . GLY A 1 86 ? 8.489 -1.907 -6.050 1.00 98.44 86 GLY A O 1
ATOM 630 N N . VAL A 1 87 ? 8.532 0.314 -5.724 1.00 98.50 87 VAL A N 1
ATOM 631 C CA . VAL A 1 87 ? 8.190 0.251 -4.297 1.00 98.50 87 VAL A CA 1
ATOM 632 C C . VAL A 1 87 ? 6.999 1.147 -3.993 1.00 98.50 87 VAL A C 1
ATOM 634 O O . VAL A 1 87 ? 6.878 2.253 -4.518 1.00 98.50 87 VAL A O 1
ATOM 637 N N . SER A 1 88 ? 6.115 0.676 -3.122 1.00 98.56 88 SER A N 1
ATOM 638 C CA . SER A 1 88 ? 5.102 1.494 -2.459 1.00 98.56 88 SER A CA 1
ATOM 639 C C . SER A 1 88 ? 4.949 1.078 -1.005 1.00 98.56 88 SER A C 1
ATOM 641 O O . SER A 1 88 ? 5.300 -0.041 -0.628 1.00 98.56 88 SER A O 1
ATOM 643 N N . THR A 1 89 ? 4.452 1.992 -0.181 1.00 98.50 89 THR A N 1
ATOM 644 C CA . THR A 1 89 ? 4.289 1.782 1.254 1.00 98.50 89 THR A CA 1
ATOM 645 C C . THR A 1 89 ? 2.841 1.976 1.667 1.00 98.50 89 THR A C 1
ATOM 647 O O . THR A 1 89 ? 2.201 2.957 1.292 1.00 98.50 89 THR A O 1
ATOM 650 N N . LEU A 1 90 ? 2.334 1.043 2.469 1.00 98.62 90 LEU A N 1
ATOM 651 C CA . LEU A 1 90 ? 1.087 1.200 3.206 1.00 98.62 90 LEU A CA 1
ATOM 652 C C . LEU A 1 90 ? 1.428 1.211 4.693 1.00 98.62 90 LEU A C 1
ATOM 654 O O . LEU A 1 90 ? 2.028 0.269 5.204 1.00 98.62 90 LEU A O 1
ATOM 658 N N . MET A 1 91 ? 1.075 2.289 5.377 1.00 98.56 91 MET A N 1
ATOM 659 C CA . MET A 1 91 ? 1.305 2.453 6.805 1.00 98.56 91 MET A CA 1
ATOM 660 C C . MET A 1 91 ? -0.035 2.502 7.527 1.00 98.56 91 MET A C 1
ATOM 662 O O . MET A 1 91 ? -0.883 3.324 7.185 1.00 98.56 91 MET A O 1
ATOM 666 N N . ILE A 1 92 ? -0.206 1.638 8.523 1.00 98.38 92 ILE A N 1
ATOM 667 C CA . ILE A 1 92 ? -1.412 1.528 9.344 1.00 98.38 92 ILE A CA 1
ATOM 668 C C . ILE A 1 92 ? -1.010 1.765 10.794 1.00 98.38 92 ILE A C 1
ATOM 670 O O . ILE A 1 92 ? -0.213 1.017 11.358 1.00 98.38 92 ILE A O 1
ATOM 674 N N . SER A 1 93 ? -1.550 2.814 11.398 1.00 98.06 93 SER A N 1
ATOM 675 C CA . SER A 1 93 ? -1.321 3.170 12.796 1.00 98.06 93 SER A CA 1
ATOM 676 C C . SER A 1 93 ? -2.613 3.066 13.590 1.00 98.06 93 SER A C 1
ATOM 678 O O . SER A 1 93 ? -3.680 3.333 13.053 1.00 98.06 93 SER A O 1
ATOM 680 N N . GLY A 1 94 ? -2.510 2.726 14.871 1.00 97.69 94 GLY A N 1
ATOM 681 C CA . GLY A 1 94 ? -3.637 2.680 15.804 1.00 97.69 94 GLY A CA 1
ATOM 682 C C . GLY A 1 94 ? -3.176 2.562 17.256 1.00 97.69 94 GLY A C 1
ATOM 683 O O . GLY A 1 94 ? -1.978 2.438 17.534 1.00 97.69 94 GLY A O 1
ATOM 684 N N . THR A 1 95 ? -4.108 2.608 18.195 1.00 97.56 95 THR A N 1
ATOM 685 C CA . THR A 1 95 ? -3.880 2.391 19.634 1.00 97.56 95 THR A CA 1
ATOM 686 C C . THR A 1 95 ? -4.367 1.009 20.055 1.00 97.56 95 THR A C 1
ATOM 688 O O . THR A 1 95 ? -5.206 0.440 19.373 1.00 97.56 95 THR A O 1
ATOM 691 N N . VAL A 1 96 ? -3.830 0.471 21.150 1.00 92.00 96 VAL A N 1
ATOM 692 C CA . VAL A 1 96 ? -4.334 -0.746 21.812 1.00 92.00 96 VAL A CA 1
ATOM 693 C C . VAL A 1 96 ? -4.996 -0.330 23.114 1.00 92.00 96 VAL A C 1
ATOM 695 O O . VAL A 1 96 ? -4.446 0.616 23.730 1.00 92.00 96 VAL A O 1
#

Organism: NCBI:txid408170

pLDDT: mean 97.48, std 1.13, range [92.0, 98.69]

Secondary structure (DSSP, 8-state):
-EEEEEEEE-SSS-B-GGG----EEE-SSPPEEEEEEETTEEEPBTTTEEEETTTTEEEEPTTS--BPPPEEEE-TTT-PEEEE-EEEEEEEEEE-